Protein AF-N0BLU8-F1 (afdb_monomer_lite)

Organism: NCBI:txid387631

Sequence (59 aa):
MQESNEPLGLPRGSVRAILAIVTVGGAVVMHAMNITVPDWLISMAGTAFGFYFGMRKLK

Radius of gyration: 13.94 Å; chains: 1; bounding box: 35×20×38 Å

Foldseek 3Di:
DPPPPDVPPDDPDDVLVVVLCCLQVVQVVCVVVVHPRDPVSVVVNVVSCCVVVVVVPPD

Secondary structure (DSSP, 8-state):
------TT-PPTTHHHHHHHHHHHHHHHHHHHTT----HHHHHHHHHHHHHHHHGGG--

pLDDT: mean 72.99, std 12.72, range [42.62, 90.19]

Structure (mmCIF, N/CA/C/O backbone):
data_AF-N0BLU8-F1
#
_entry.id   AF-N0BLU8-F1
#
loop_
_atom_site.group_PDB
_atom_site.id
_atom_site.type_symbol
_atom_site.label_atom_id
_atom_site.label_alt_id
_atom_site.label_comp_id
_atom_site.label_asym_id
_atom_site.label_entity_id
_atom_site.label_seq_id
_atom_site.pdbx_PDB_ins_code
_atom_site.Cartn_x
_atom_site.Cartn_y
_atom_site.Cartn_z
_atom_site.occupancy
_atom_site.B_iso_or_equiv
_atom_site.auth_seq_id
_atom_site.auth_comp_id
_atom_site.auth_asym_id
_atom_site.auth_atom_id
_atom_site.pdbx_PDB_model_num
ATOM 1 N N . MET A 1 1 ? -23.504 -5.637 24.240 1.00 45.06 1 MET A N 1
ATOM 2 C CA . MET A 1 1 ? -23.137 -5.975 22.850 1.00 45.06 1 MET A CA 1
ATOM 3 C C . MET A 1 1 ? -22.855 -4.658 22.148 1.00 45.06 1 MET A C 1
ATOM 5 O O . MET A 1 1 ? -23.796 -3.943 21.844 1.00 45.06 1 MET A O 1
ATOM 9 N N . GLN A 1 2 ? -21.587 -4.238 22.064 1.00 49.03 2 GLN A N 1
A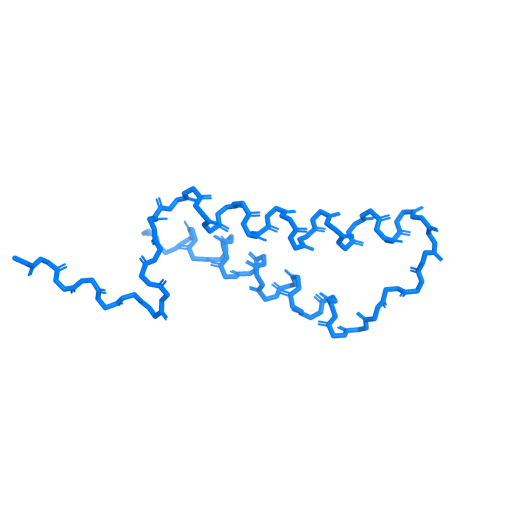TOM 10 C CA . GLN A 1 2 ? -21.247 -3.015 21.329 1.00 49.03 2 GLN A CA 1
ATOM 11 C C . GLN A 1 2 ? -21.208 -3.370 19.848 1.00 49.03 2 GLN A C 1
ATOM 13 O O . GLN A 1 2 ? -20.259 -3.982 19.369 1.00 49.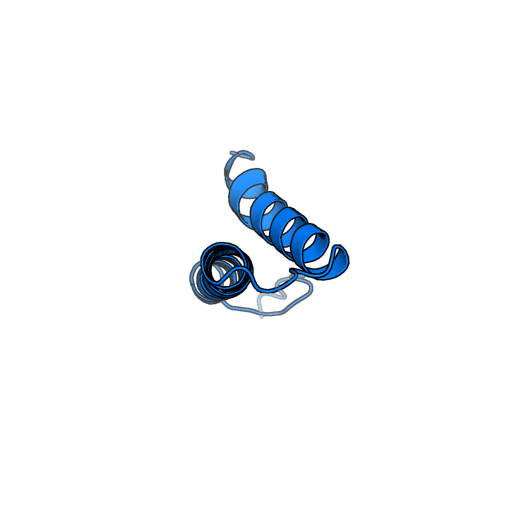03 2 GLN A O 1
ATOM 18 N N . GLU A 1 3 ? -22.291 -3.029 19.162 1.00 49.75 3 GLU A N 1
ATOM 19 C CA . GLU A 1 3 ? -22.417 -3.109 17.716 1.00 49.75 3 GLU A CA 1
ATOM 20 C C . GLU A 1 3 ? -21.518 -2.033 17.101 1.00 49.75 3 GLU A C 1
ATOM 22 O O . GLU A 1 3 ? -21.894 -0.872 16.932 1.00 49.75 3 GLU A O 1
ATOM 27 N N . SER A 1 4 ? -20.261 -2.394 16.849 1.00 54.38 4 SER A N 1
ATOM 28 C CA . SER A 1 4 ? -19.361 -1.563 16.065 1.00 54.38 4 SER A CA 1
ATOM 29 C C . SER A 1 4 ? -19.802 -1.660 14.609 1.00 54.38 4 SER A C 1
ATOM 31 O O . SER A 1 4 ? -19.479 -2.630 13.924 1.00 54.38 4 SER A O 1
ATOM 33 N N . ASN A 1 5 ? -20.542 -0.647 14.159 1.00 54.78 5 ASN A N 1
ATOM 34 C CA . ASN A 1 5 ? -20.786 -0.323 12.753 1.00 54.78 5 ASN A CA 1
ATOM 35 C C . ASN A 1 5 ? -19.449 -0.010 12.050 1.00 54.78 5 ASN A C 1
ATOM 37 O O . ASN A 1 5 ? -19.146 1.129 11.703 1.00 54.78 5 ASN A O 1
ATOM 41 N N . GLU A 1 6 ? -18.595 -1.017 11.900 1.00 55.59 6 GLU A N 1
ATOM 42 C CA . GLU A 1 6 ? -17.372 -0.942 11.119 1.00 55.59 6 GLU A CA 1
ATOM 43 C C . GLU A 1 6 ? -17.541 -1.877 9.925 1.00 55.59 6 GLU A C 1
ATOM 45 O O . GLU A 1 6 ? -17.727 -3.076 10.133 1.00 55.59 6 GLU A O 1
ATOM 50 N N . PRO A 1 7 ? -17.455 -1.370 8.681 1.00 58.31 7 PRO A N 1
ATOM 51 C CA . PRO A 1 7 ? -17.838 -2.102 7.468 1.00 58.31 7 PRO A CA 1
ATOM 52 C C . PRO A 1 7 ? -17.034 -3.389 7.204 1.00 58.31 7 PRO A C 1
ATOM 54 O O . PRO A 1 7 ? -17.316 -4.095 6.244 1.00 58.31 7 PRO A O 1
ATOM 57 N N . LEU A 1 8 ? -16.038 -3.702 8.040 1.00 62.75 8 LEU A N 1
ATOM 5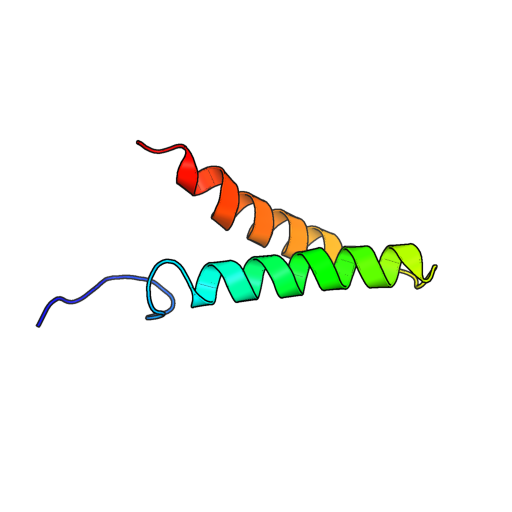8 C CA . LEU A 1 8 ? -15.177 -4.879 7.932 1.00 62.75 8 LEU A CA 1
ATOM 59 C C . LEU A 1 8 ? -15.018 -5.680 9.240 1.00 62.75 8 LEU A C 1
ATOM 61 O O . LEU A 1 8 ? -14.316 -6.682 9.216 1.00 62.75 8 LEU A O 1
ATOM 65 N N . GLY A 1 9 ? -15.615 -5.277 10.374 1.00 59.00 9 GLY A N 1
ATOM 66 C CA . GLY A 1 9 ? -15.580 -6.054 11.633 1.00 59.00 9 GLY A CA 1
ATOM 67 C C . GLY A 1 9 ? -14.184 -6.425 12.179 1.00 59.00 9 GLY A C 1
ATOM 68 O O . GLY A 1 9 ? -14.060 -7.334 12.997 1.00 59.00 9 GLY A O 1
ATOM 69 N N . LEU A 1 10 ? -13.122 -5.764 11.708 1.00 58.66 10 LEU A N 1
ATOM 70 C CA . LEU A 1 10 ? -11.732 -6.114 12.001 1.00 58.66 10 LEU A CA 1
ATOM 71 C C . LEU A 1 10 ? -11.193 -5.350 13.224 1.00 58.66 10 LEU A C 1
ATOM 73 O O . LEU A 1 10 ? -11.454 -4.152 13.343 1.00 58.66 10 LEU A O 1
ATOM 77 N N . PRO A 1 11 ? -10.360 -5.984 14.080 1.00 61.41 11 PRO A N 1
ATOM 78 C CA . PRO A 1 11 ? -9.743 -5.329 15.231 1.00 61.41 11 PRO A CA 1
ATOM 79 C C . PRO A 1 11 ? -9.041 -4.021 14.842 1.00 61.41 11 PRO A C 1
ATOM 81 O O . PRO A 1 11 ? -8.186 -3.992 13.945 1.00 61.41 11 PRO A O 1
ATOM 84 N N . ARG A 1 12 ? -9.398 -2.928 15.532 1.00 63.94 12 ARG A N 1
ATOM 85 C CA . ARG A 1 12 ? -8.823 -1.593 15.318 1.00 63.94 12 ARG A CA 1
ATOM 86 C C . ARG A 1 12 ? -7.302 -1.617 15.499 1.00 63.94 12 ARG A C 1
ATOM 88 O O . ARG A 1 12 ? -6.779 -2.222 16.428 1.00 63.94 12 ARG A O 1
ATOM 95 N N . GLY A 1 13 ? -6.593 -0.917 14.615 1.00 65.44 13 GLY A N 1
ATOM 96 C CA . GLY A 1 13 ? -5.141 -0.739 14.690 1.00 65.44 13 GLY A CA 1
ATOM 97 C C . GLY A 1 13 ? -4.361 -1.790 13.905 1.00 65.44 13 GLY A C 1
ATOM 98 O O . GLY A 1 13 ? -3.823 -1.469 12.850 1.00 65.44 13 GLY A O 1
ATOM 99 N N . SER A 1 14 ? -4.317 -3.037 14.375 1.00 69.25 14 SER A N 1
ATOM 100 C CA . SER A 1 14 ? -3.333 -4.015 13.879 1.00 69.25 14 SER A CA 1
ATOM 101 C C . SER A 1 14 ? -3.662 -4.596 12.504 1.00 69.25 14 SER A C 1
ATOM 103 O O . SER A 1 14 ? -2.815 -4.567 11.615 1.00 69.25 14 SER A O 1
ATOM 105 N N . VAL A 1 15 ? -4.891 -5.075 12.272 1.00 75.06 15 VAL A N 1
ATOM 106 C CA . VAL A 1 15 ? -5.213 -5.735 10.988 1.00 75.06 15 VAL A CA 1
ATOM 107 C C . VAL A 1 15 ? -5.240 -4.733 9.833 1.00 75.06 15 VAL A C 1
ATOM 109 O O . VAL A 1 15 ? -4.759 -5.017 8.739 1.00 75.06 15 VAL A O 1
ATOM 112 N N . ARG A 1 16 ? -5.723 -3.514 10.088 1.00 75.25 16 ARG A N 1
ATOM 113 C CA . ARG A 1 16 ? -5.736 -2.433 9.090 1.00 75.25 16 ARG A CA 1
ATOM 114 C C . ARG A 1 16 ? -4.324 -1.953 8.747 1.00 75.25 16 ARG A C 1
ATOM 116 O O . ARG A 1 16 ? -4.059 -1.675 7.582 1.00 75.25 16 ARG A O 1
ATOM 123 N N . ALA A 1 17 ? -3.422 -1.900 9.731 1.00 74.94 17 ALA A N 1
ATOM 124 C CA . ALA A 1 17 ? -2.016 -1.576 9.499 1.00 74.94 17 ALA A CA 1
ATOM 125 C C . ALA A 1 17 ? -1.320 -2.653 8.661 1.00 74.94 17 ALA A C 1
ATOM 127 O O . ALA A 1 17 ? -0.622 -2.319 7.70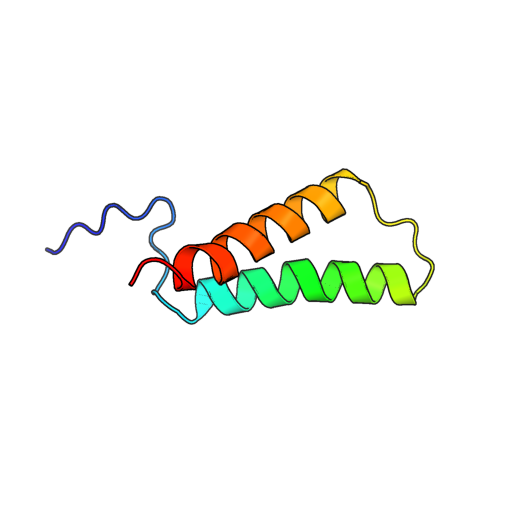8 1.00 74.94 17 ALA A O 1
ATOM 128 N N . ILE A 1 18 ? -1.557 -3.933 8.969 1.00 80.62 18 ILE A N 1
ATOM 129 C CA . ILE A 1 18 ? -1.003 -5.055 8.202 1.00 80.62 18 ILE A CA 1
ATOM 130 C C . ILE A 1 18 ? -1.496 -5.000 6.753 1.00 80.62 18 ILE A C 1
ATOM 132 O O . ILE A 1 18 ? -0.682 -5.068 5.839 1.00 80.62 18 ILE A O 1
ATOM 136 N N . LEU A 1 19 ? -2.798 -4.793 6.527 1.00 78.69 19 LEU A N 1
ATOM 137 C CA . LEU A 1 19 ? -3.351 -4.663 5.174 1.00 78.69 19 LEU A CA 1
ATOM 138 C C . LEU A 1 19 ? -2.743 -3.483 4.405 1.00 78.69 19 LEU A C 1
ATOM 140 O O . LEU A 1 19 ? -2.380 -3.638 3.239 1.00 78.69 19 LEU A O 1
ATOM 144 N N . ALA A 1 20 ? -2.583 -2.324 5.048 1.00 80.38 20 ALA A N 1
ATOM 145 C CA . ALA A 1 20 ? -1.956 -1.163 4.421 1.00 80.38 20 ALA A CA 1
ATOM 146 C C . ALA A 1 20 ? -0.482 -1.428 4.070 1.00 80.38 20 ALA A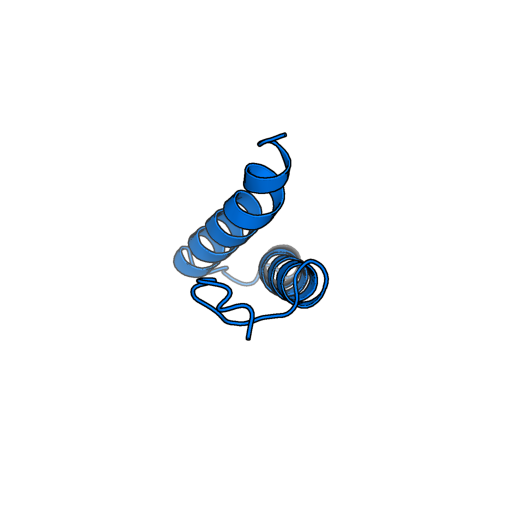 C 1
ATOM 148 O O . ALA A 1 20 ? -0.057 -1.135 2.954 1.00 80.38 20 ALA A O 1
ATOM 149 N N . ILE A 1 21 ? 0.283 -2.027 4.988 1.00 83.38 21 ILE A N 1
ATOM 150 C CA . ILE A 1 21 ? 1.698 -2.362 4.782 1.00 83.38 21 ILE A CA 1
ATOM 151 C C . ILE A 1 21 ? 1.863 -3.397 3.672 1.00 83.38 21 ILE A C 1
ATOM 153 O O . ILE A 1 21 ? 2.720 -3.221 2.815 1.00 83.38 21 ILE A O 1
ATOM 157 N N . VAL A 1 22 ? 1.046 -4.450 3.649 1.00 85.56 22 VAL A N 1
ATOM 158 C CA . VAL A 1 22 ? 1.130 -5.495 2.617 1.00 85.56 22 VAL A CA 1
ATOM 159 C C . VAL A 1 22 ? 0.770 -4.932 1.244 1.00 85.56 22 VAL A C 1
ATOM 161 O O . VAL A 1 22 ? 1.482 -5.188 0.278 1.00 85.56 22 VAL A O 1
ATOM 164 N N . THR A 1 23 ? -0.286 -4.119 1.153 1.00 83.19 23 THR A N 1
ATOM 165 C CA . THR A 1 23 ? -0.731 -3.549 -0.130 1.00 83.19 23 THR A CA 1
ATOM 166 C C . THR A 1 23 ? 0.299 -2.567 -0.688 1.00 83.19 23 THR A C 1
ATOM 168 O O . THR A 1 23 ? 0.692 -2.654 -1.849 1.00 83.19 23 THR A O 1
ATOM 171 N N . VAL A 1 24 ? 0.778 -1.644 0.148 1.00 83.50 24 VAL A N 1
ATOM 172 C CA . VAL A 1 24 ? 1.725 -0.603 -0.273 1.00 83.50 24 VAL A CA 1
ATOM 173 C C . VAL A 1 24 ? 3.125 -1.185 -0.449 1.00 83.50 24 VAL A C 1
ATOM 175 O O . VAL A 1 24 ? 3.780 -0.920 -1.452 1.00 83.50 24 VAL A O 1
ATOM 178 N N . GLY A 1 25 ? 3.574 -2.024 0.484 1.00 85.38 25 GLY A N 1
ATOM 179 C CA . GLY A 1 25 ? 4.863 -2.707 0.414 1.00 85.38 25 GLY A CA 1
ATOM 180 C C . GLY A 1 25 ? 4.956 -3.647 -0.785 1.00 85.38 25 GLY A C 1
ATOM 181 O O . GLY A 1 25 ? 5.967 -3.639 -1.479 1.00 85.38 25 GLY A O 1
ATOM 182 N N . GLY A 1 26 ? 3.887 -4.389 -1.092 1.00 84.19 26 GLY A N 1
ATOM 183 C CA . GLY A 1 26 ? 3.814 -5.234 -2.285 1.00 84.19 26 GLY A CA 1
ATOM 184 C C . GLY A 1 26 ? 3.947 -4.433 -3.582 1.00 84.19 26 GLY A C 1
ATOM 185 O O . GLY A 1 26 ? 4.724 -4.813 -4.457 1.00 84.19 26 GLY A O 1
ATOM 186 N N . ALA A 1 27 ? 3.267 -3.285 -3.677 1.00 80.94 27 ALA A N 1
ATOM 187 C CA . ALA A 1 27 ? 3.385 -2.391 -4.829 1.00 80.94 27 ALA A CA 1
ATOM 188 C C . ALA A 1 27 ? 4.807 -1.815 -4.977 1.00 80.94 27 ALA A C 1
ATOM 190 O O . ALA A 1 27 ? 5.348 -1.789 -6.082 1.00 80.94 27 ALA A O 1
ATOM 191 N N . VAL A 1 28 ? 5.443 -1.413 -3.869 1.00 83.44 28 VAL A N 1
ATOM 192 C CA . VAL A 1 28 ? 6.826 -0.900 -3.862 1.00 83.44 28 VAL A CA 1
ATOM 193 C C . VAL A 1 28 ? 7.828 -1.977 -4.282 1.00 83.44 28 VAL A C 1
ATOM 195 O O . VAL A 1 28 ? 8.714 -1.698 -5.088 1.00 83.44 28 VAL A O 1
ATOM 198 N N . VAL A 1 29 ? 7.686 -3.210 -3.785 1.00 86.94 29 VAL A N 1
ATOM 199 C CA . VAL A 1 29 ? 8.570 -4.329 -4.154 1.00 86.94 29 VAL A CA 1
ATOM 200 C C . VAL A 1 29 ? 8.404 -4.695 -5.628 1.00 86.94 29 VAL A C 1
ATOM 202 O O . VAL A 1 29 ? 9.406 -4.830 -6.326 1.00 86.94 29 VAL A O 1
ATOM 205 N N . MET A 1 30 ? 7.169 -4.792 -6.134 1.00 84.19 30 MET A N 1
ATOM 206 C CA . MET A 1 30 ? 6.938 -5.035 -7.564 1.00 84.19 30 MET A CA 1
ATOM 207 C C . MET A 1 30 ? 7.559 -3.940 -8.436 1.00 84.19 30 MET A C 1
ATOM 209 O O . MET A 1 30 ? 8.193 -4.253 -9.444 1.00 84.19 30 MET A O 1
ATOM 213 N N . HIS A 1 31 ? 7.437 -2.676 -8.020 1.0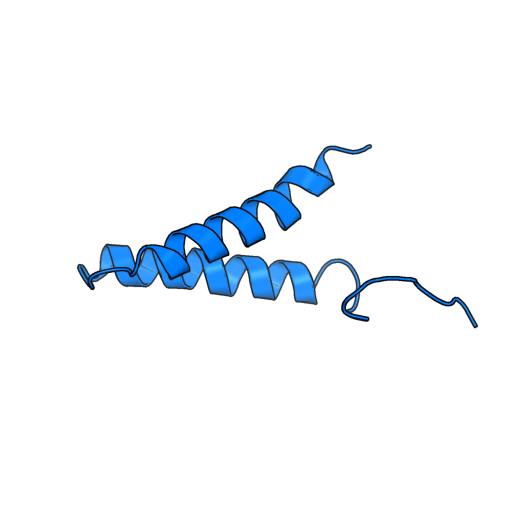0 81.25 31 HIS A N 1
ATOM 214 C CA . HIS A 1 31 ? 8.055 -1.560 -8.727 1.00 81.25 31 HIS A CA 1
ATOM 215 C C . HIS A 1 31 ? 9.590 -1.643 -8.709 1.00 81.25 31 HIS A C 1
ATOM 217 O O . HIS A 1 31 ? 10.230 -1.466 -9.744 1.00 81.25 31 HIS A O 1
ATOM 223 N N . ALA A 1 32 ? 10.189 -1.992 -7.566 1.00 85.88 32 ALA A N 1
ATOM 224 C CA . ALA A 1 32 ? 11.636 -2.173 -7.436 1.00 85.88 32 ALA A CA 1
ATOM 225 C C . ALA A 1 32 ? 12.177 -3.331 -8.295 1.00 85.88 32 ALA A C 1
ATOM 227 O O . ALA A 1 32 ? 13.316 -3.282 -8.754 1.00 85.88 32 ALA A O 1
ATOM 228 N N . MET A 1 33 ? 11.360 -4.357 -8.547 1.00 90.19 33 MET A N 1
ATOM 229 C CA . MET A 1 33 ? 11.711 -5.499 -9.396 1.00 90.19 33 MET A CA 1
ATOM 230 C C . MET A 1 33 ? 11.494 -5.243 -10.899 1.00 90.19 33 MET A C 1
ATOM 232 O O . MET A 1 33 ? 11.636 -6.176 -11.686 1.00 90.19 33 MET A O 1
ATOM 236 N N . ASN A 1 34 ? 11.171 -4.008 -11.317 1.00 83.38 34 ASN A N 1
ATOM 237 C CA . ASN A 1 34 ? 10.846 -3.660 -12.711 1.00 83.38 34 ASN A CA 1
ATOM 238 C C . ASN A 1 34 ? 9.681 -4.480 -13.301 1.00 83.38 34 ASN A C 1
ATOM 240 O O . ASN A 1 34 ? 9.536 -4.606 -14.518 1.00 83.38 34 ASN A O 1
ATOM 244 N N . ILE A 1 35 ? 8.828 -5.036 -12.439 1.00 82.69 35 ILE A N 1
ATOM 245 C CA . ILE A 1 35 ? 7.604 -5.704 -12.867 1.00 82.69 35 ILE A CA 1
ATOM 246 C C . ILE A 1 35 ? 6.605 -4.605 -13.215 1.00 82.69 35 ILE A C 1
ATOM 248 O O . ILE A 1 35 ? 6.467 -3.623 -12.482 1.00 82.69 35 ILE A O 1
ATOM 252 N N . THR A 1 36 ? 5.906 -4.755 -14.338 1.00 82.88 36 THR A N 1
ATOM 253 C CA . THR A 1 36 ? 4.833 -3.841 -14.726 1.00 82.88 36 THR A CA 1
ATOM 254 C C . THR A 1 36 ? 3.740 -3.879 -13.666 1.00 82.88 36 THR A C 1
ATOM 256 O O . THR A 1 36 ? 2.958 -4.824 -13.573 1.00 82.88 36 THR A O 1
ATOM 259 N N . VAL A 1 37 ? 3.720 -2.851 -12.821 1.00 79.62 37 VAL A N 1
ATOM 260 C CA . VAL A 1 37 ? 2.707 -2.697 -11.783 1.00 79.62 37 VAL A CA 1
ATOM 261 C C . VAL A 1 37 ? 1.415 -2.256 -12.467 1.00 79.62 37 VAL A C 1
ATOM 263 O O . VAL A 1 37 ? 1.412 -1.209 -13.113 1.00 79.62 37 VAL A O 1
ATOM 266 N N . PRO A 1 38 ? 0.319 -3.018 -12.358 1.00 83.56 38 PRO A N 1
ATOM 267 C CA . PRO A 1 38 ? -0.938 -2.621 -12.971 1.00 83.56 38 PRO A CA 1
ATOM 268 C C . PRO A 1 38 ? -1.518 -1.360 -12.311 1.00 83.56 38 PRO A C 1
ATOM 270 O O . PRO A 1 38 ? -1.523 -1.252 -11.083 1.00 83.56 38 PRO A O 1
ATOM 273 N N . ASP A 1 39 ? -2.096 -0.451 -13.099 1.00 83.50 39 ASP A N 1
ATOM 274 C CA . ASP A 1 39 ? -2.659 0.822 -12.605 1.00 83.50 39 ASP A CA 1
ATOM 275 C C . ASP A 1 39 ? -3.743 0.646 -11.529 1.00 83.50 39 ASP A C 1
ATOM 277 O O . ASP A 1 39 ? -3.876 1.457 -10.604 1.00 83.50 39 ASP A O 1
ATOM 281 N N . TRP A 1 40 ? -4.509 -0.445 -11.605 1.00 83.38 40 TRP A N 1
ATOM 282 C CA . TRP A 1 40 ? -5.515 -0.769 -10.595 1.00 83.38 40 TRP A CA 1
ATOM 283 C C . TRP A 1 40 ? -4.876 -1.066 -9.232 1.00 83.38 40 TRP A C 1
ATOM 285 O O . TRP A 1 40 ? -5.434 -0.687 -8.203 1.00 83.38 40 TRP A O 1
ATOM 295 N N . LEU A 1 41 ? -3.682 -1.663 -9.202 1.00 80.69 41 LEU A N 1
ATOM 296 C CA . LEU A 1 41 ? -2.969 -1.979 -7.964 1.00 80.69 41 LEU A CA 1
ATOM 297 C C . LEU A 1 41 ? -2.419 -0.710 -7.303 1.00 80.69 41 LEU A C 1
ATOM 299 O O . LEU A 1 41 ? -2.500 -0.565 -6.084 1.00 80.69 41 LEU A O 1
ATOM 303 N N . ILE A 1 42 ? -1.931 0.237 -8.108 1.00 81.31 42 ILE A N 1
ATOM 304 C CA . ILE A 1 42 ? -1.492 1.561 -7.643 1.00 81.31 42 ILE A CA 1
ATOM 305 C C . ILE A 1 42 ? -2.678 2.323 -7.046 1.00 81.31 42 ILE A C 1
ATOM 307 O O . ILE A 1 42 ? -2.569 2.883 -5.954 1.00 81.31 42 ILE A O 1
ATOM 311 N N . SER A 1 43 ? -3.832 2.284 -7.718 1.00 84.19 43 SER A N 1
ATOM 312 C CA . SER A 1 43 ? -5.067 2.905 -7.230 1.00 84.19 43 SER A CA 1
ATOM 313 C C . SER A 1 43 ? -5.510 2.300 -5.893 1.00 84.19 43 SER A C 1
ATOM 315 O O . SER A 1 43 ? -5.768 3.035 -4.940 1.00 84.19 43 SER A O 1
ATOM 317 N N . MET A 1 44 ? -5.514 0.967 -5.774 1.00 80.94 44 MET A N 1
ATOM 318 C CA . MET A 1 44 ? -5.855 0.278 -4.523 1.00 80.94 44 MET A CA 1
ATOM 319 C C . MET A 1 44 ? -4.860 0.586 -3.395 1.00 80.94 44 MET A C 1
ATOM 321 O O . MET A 1 44 ? -5.282 0.846 -2.266 1.00 80.94 44 MET A O 1
ATOM 325 N N . ALA A 1 45 ? -3.556 0.610 -3.687 1.00 83.12 45 ALA A N 1
ATOM 326 C CA . ALA A 1 45 ? -2.523 0.971 -2.718 1.00 83.12 45 ALA A CA 1
ATOM 327 C C . ALA A 1 45 ? -2.674 2.423 -2.244 1.00 83.12 45 ALA A C 1
ATOM 329 O O . ALA A 1 45 ? -2.603 2.684 -1.043 1.00 83.12 45 ALA A O 1
ATOM 330 N N . GLY A 1 46 ? -2.957 3.353 -3.159 1.00 80.94 46 GLY A N 1
ATOM 331 C CA . GLY A 1 46 ? -3.221 4.757 -2.850 1.00 80.94 46 GLY A CA 1
ATOM 332 C C . GLY A 1 46 ? -4.468 4.949 -1.987 1.00 80.94 46 GLY A C 1
ATOM 333 O O . GLY A 1 46 ? -4.415 5.669 -0.989 1.00 80.94 46 GLY A O 1
ATOM 334 N N . THR A 1 47 ? -5.572 4.261 -2.298 1.00 82.44 47 THR A N 1
ATOM 335 C CA . THR A 1 47 ? -6.790 4.290 -1.471 1.00 82.44 47 THR A CA 1
ATOM 336 C C . THR A 1 47 ? -6.544 3.688 -0.090 1.00 82.44 47 THR A C 1
ATOM 338 O O . THR A 1 47 ? -6.931 4.292 0.909 1.00 82.44 47 THR A O 1
ATOM 341 N N . ALA A 1 48 ? -5.863 2.542 0.002 1.00 79.88 48 ALA A N 1
ATOM 342 C CA . ALA A 1 48 ? -5.526 1.915 1.280 1.00 79.88 48 ALA A CA 1
ATOM 343 C C . ALA A 1 48 ? -4.615 2.816 2.133 1.00 79.88 48 ALA A C 1
ATOM 345 O O . ALA A 1 48 ? -4.854 2.991 3.332 1.00 79.88 48 ALA A O 1
ATOM 346 N N . PHE A 1 49 ? -3.614 3.442 1.508 1.00 77.81 49 PHE A N 1
ATOM 347 C CA . PHE A 1 49 ? -2.714 4.389 2.159 1.00 77.81 49 PHE A CA 1
ATOM 348 C C . PHE A 1 49 ? -3.461 5.642 2.626 1.00 77.81 49 PHE A C 1
ATOM 350 O O . PHE A 1 49 ? -3.349 6.023 3.790 1.00 77.81 49 PHE A O 1
ATOM 357 N N . GLY A 1 50 ? -4.284 6.245 1.766 1.00 79.06 50 GLY A N 1
ATOM 358 C CA . GLY A 1 50 ? -5.099 7.416 2.092 1.00 79.06 50 GLY A CA 1
ATOM 359 C C . GLY A 1 50 ? -6.128 7.141 3.189 1.00 79.06 50 GLY A C 1
ATOM 360 O O . GLY A 1 50 ? -6.306 7.957 4.087 1.00 79.06 50 GLY A O 1
ATOM 361 N N . PHE A 1 51 ? -6.752 5.965 3.193 1.00 76.12 51 PHE A N 1
ATOM 362 C CA . PHE A 1 51 ? -7.710 5.574 4.226 1.00 76.12 51 PHE A CA 1
ATOM 363 C C . PHE A 1 51 ? -7.027 5.325 5.579 1.00 76.12 51 PHE A C 1
ATOM 365 O O . PHE A 1 51 ? -7.557 5.709 6.621 1.00 76.12 51 PHE A O 1
ATOM 372 N N . TYR A 1 52 ? -5.837 4.716 5.586 1.00 71.62 52 TYR A N 1
ATOM 373 C CA . TYR A 1 52 ? -5.093 4.446 6.819 1.00 71.62 52 TYR A CA 1
ATOM 374 C C . TYR A 1 52 ? -4.406 5.700 7.386 1.00 71.62 52 TYR A C 1
ATOM 376 O O . TYR A 1 52 ? -4.555 6.004 8.571 1.00 71.62 52 TYR A O 1
ATOM 384 N N . PHE A 1 53 ? -3.680 6.455 6.556 1.00 70.00 53 PHE A N 1
ATOM 385 C CA . PHE A 1 53 ? -2.949 7.651 6.989 1.00 70.00 53 PHE A CA 1
ATOM 386 C C . PHE A 1 53 ? -3.828 8.907 7.051 1.00 70.00 53 PHE A C 1
ATOM 388 O O . PHE A 1 53 ? -3.625 9.738 7.936 1.00 70.00 53 PHE A O 1
ATOM 395 N N . GLY A 1 54 ? -4.824 9.046 6.173 1.00 67.56 54 GLY A N 1
ATOM 396 C CA . GLY A 1 54 ? -5.721 10.207 6.131 1.00 67.56 54 GLY A CA 1
ATOM 397 C C . GLY A 1 54 ? -6.703 10.253 7.300 1.00 67.56 54 GLY A C 1
ATOM 398 O O . GLY A 1 54 ? -6.903 11.313 7.889 1.00 67.56 54 GLY A O 1
ATOM 399 N N . MET A 1 55 ? -7.235 9.107 7.736 1.00 61.00 55 MET A N 1
ATOM 400 C CA . MET A 1 55 ? -8.124 9.070 8.907 1.00 61.00 55 MET A CA 1
ATOM 401 C C . MET A 1 55 ? -7.397 9.233 10.246 1.00 61.00 55 MET A C 1
ATOM 403 O O . MET A 1 55 ? -8.042 9.478 11.260 1.00 61.00 55 MET A O 1
ATOM 407 N N . ARG A 1 56 ? -6.058 9.180 10.269 1.00 55.72 56 ARG A N 1
ATOM 408 C CA . ARG A 1 56 ? -5.270 9.486 11.474 1.00 55.72 56 ARG A CA 1
ATOM 409 C C . ARG A 1 56 ? -5.262 10.988 11.812 1.00 55.72 56 ARG A C 1
ATOM 411 O O . ARG A 1 56 ? -4.883 11.337 12.926 1.00 55.72 56 ARG A O 1
ATOM 418 N N . LYS A 1 57 ? -5.668 11.866 10.879 1.00 50.56 57 LYS A N 1
ATOM 419 C CA . LYS A 1 57 ? -5.703 13.332 11.064 1.00 50.56 57 LYS A CA 1
ATOM 420 C C . LYS A 1 57 ? -7.036 13.908 11.555 1.00 50.56 57 LYS A C 1
ATOM 422 O O . LYS A 1 57 ? -7.072 15.095 11.856 1.00 50.56 57 LYS A O 1
ATOM 427 N N . LEU A 1 58 ? -8.101 13.116 11.665 1.00 51.72 58 LEU A N 1
ATOM 428 C CA . LEU A 1 58 ? -9.330 13.557 12.332 1.00 51.72 58 LEU A CA 1
ATOM 429 C C . LEU A 1 58 ? -9.174 13.313 13.839 1.00 51.72 58 LEU A C 1
ATOM 431 O O . LEU A 1 58 ? -9.595 12.280 14.356 1.00 51.72 58 LEU A O 1
ATOM 435 N N . LYS A 1 59 ? -8.489 14.234 14.518 1.00 42.62 59 LYS A N 1
ATOM 436 C CA . LYS A 1 59 ? -8.497 14.358 15.976 1.00 42.62 59 LYS A CA 1
ATOM 437 C C . LYS A 1 59 ? -8.989 15.748 16.338 1.00 42.62 59 LYS A C 1
ATOM 439 O O . LYS A 1 59 ? -8.541 16.696 15.658 1.00 42.62 59 LYS A O 1
#